Protein AF-A0A9D4HX80-F1 (afdb_monomer)

InterPro domains:
  IPR000276 G protein-coupled receptor, rhodopsin-like [PR00237] (14-38)
  IPR000276 G protein-coupled receptor, rhodopsin-like [PR00237] (47-68)

Solvent-accessible surface ar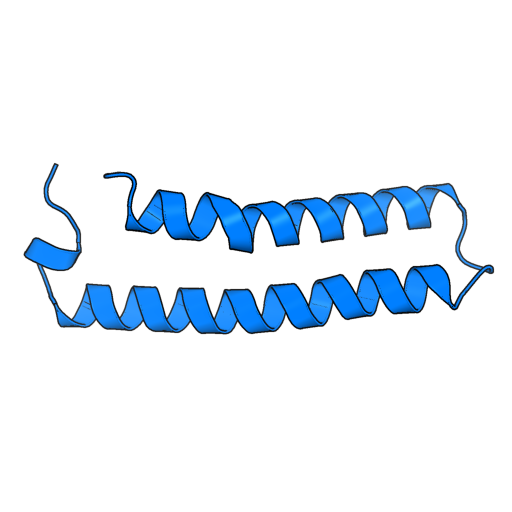ea (backbone atoms only — not comparable to full-atom values): 4186 Å² total; per-residue (Å²): 128,82,55,62,58,80,77,36,58,66,60,38,54,51,51,53,51,53,52,51,53,50,32,52,52,46,49,55,52,31,52,48,52,50,49,49,60,70,72,43,83,84,57,58,68,69,62,47,52,52,52,45,51,52,33,51,48,52,48,46,39,51,68,46,49,49,53,42,62,72,70,40,84,114

Mean predicted aligned error: 9.02 Å

pLDDT: mean 74.19, std 11.92, range [41.22, 86.5]

Radius of gyration: 16.43 Å; Cα contacts (8 Å, |Δi|>4): 40; chains: 1; bounding box: 36×17×45 Å

Foldseek 3Di:
DDAPCNVDVVVLVVLVVVLVVVLVVLLVVLVVLLVVLVVDPPPDPVVSVVSNVVSVVSNCCSVPVSVCPNVPDD

Sequence (74 aa):
MRSLFDINYNLGVIYVLIITLLSIAGIAGNSAILYVMKKEPQVKGHARLLMSNMALADLCVTGIANPMCIIGKC

Organism: Dreissena polymorpha (NCBI:txid45954)

Secondary structure (DSSP, 8-state):
---HHHH-HHHHHHHHHHHHHHHHHHHHHHHHHHHHHHH-TTS-HHHHHHHHHHHHHHHHIIIIIHHHHHHS--

Structure (mmCIF, N/CA/C/O backbone):
data_AF-A0A9D4HX80-F1
#
_entry.id   AF-A0A9D4HX80-F1
#
loop_
_atom_site.group_PDB
_atom_site.id
_atom_site.type_symbol
_atom_site.label_atom_id
_atom_site.label_alt_id
_atom_site.label_comp_id
_atom_site.label_asym_id
_atom_site.label_entity_id
_atom_site.label_seq_id
_atom_site.pdbx_PDB_ins_code
_atom_site.Cartn_x
_atom_site.Cartn_y
_atom_site.Cartn_z
_atom_site.occupancy
_atom_site.B_iso_or_equiv
_atom_site.auth_seq_id
_atom_site.auth_comp_id
_atom_site.auth_asym_id
_atom_site.auth_atom_id
_atom_site.pdbx_PDB_model_num
ATOM 1 N N . MET A 1 1 ? 8.088 9.908 -24.827 1.00 43.53 1 MET A N 1
ATOM 2 C CA . MET A 1 1 ? 7.783 9.244 -23.544 1.00 43.53 1 MET A CA 1
ATOM 3 C C . MET A 1 1 ? 8.535 7.914 -23.509 1.00 43.53 1 MET A C 1
ATOM 5 O O . MET A 1 1 ? 8.052 6.933 -24.063 1.00 43.53 1 MET A O 1
ATOM 9 N N . ARG A 1 2 ? 9.790 7.914 -23.027 1.00 43.47 2 ARG A N 1
ATOM 10 C CA . ARG A 1 2 ? 10.623 6.698 -22.922 1.00 43.47 2 ARG A CA 1
ATOM 11 C C . ARG A 1 2 ? 10.308 6.033 -21.589 1.00 43.47 2 ARG A C 1
ATOM 13 O O . ARG A 1 2 ? 10.500 6.657 -20.552 1.00 43.47 2 ARG A O 1
ATOM 20 N N . SER A 1 3 ? 9.816 4.800 -21.625 1.00 47.25 3 SER A N 1
ATOM 21 C CA . SER A 1 3 ? 9.597 4.002 -20.421 1.00 47.25 3 SER A CA 1
ATOM 22 C C . SER A 1 3 ? 10.927 3.812 -19.675 1.00 47.25 3 SER A C 1
ATOM 24 O O . SER A 1 3 ? 11.960 3.603 -20.303 1.00 47.25 3 SER A O 1
ATOM 26 N N . LEU A 1 4 ? 10.914 3.848 -18.339 1.00 53.81 4 LEU A N 1
ATOM 27 C CA . LEU A 1 4 ? 12.083 3.569 -17.479 1.00 53.81 4 LEU A CA 1
ATOM 28 C C . LEU A 1 4 ? 12.759 2.221 -17.809 1.00 53.81 4 LEU A C 1
ATOM 30 O O . LEU A 1 4 ? 13.969 2.070 -17.657 1.00 53.81 4 LEU A O 1
ATOM 34 N N . PHE A 1 5 ? 11.970 1.282 -18.336 1.00 54.06 5 PHE A N 1
ATOM 35 C CA . PHE A 1 5 ? 12.398 -0.022 -18.839 1.00 54.06 5 PHE A CA 1
ATOM 36 C C . PHE A 1 5 ? 13.354 0.058 -20.046 1.00 54.06 5 PHE A C 1
ATOM 38 O O . PHE A 1 5 ? 14.226 -0.791 -20.189 1.00 54.06 5 PHE A O 1
ATOM 45 N N . ASP A 1 6 ? 13.212 1.093 -20.879 1.00 53.44 6 ASP A N 1
ATOM 46 C CA . ASP A 1 6 ? 13.995 1.323 -22.104 1.00 53.44 6 ASP A CA 1
ATOM 47 C C . ASP A 1 6 ? 15.342 2.018 -21.820 1.00 53.44 6 ASP A C 1
ATOM 49 O O . ASP A 1 6 ? 16.265 1.949 -22.625 1.00 53.44 6 ASP A O 1
ATOM 53 N N . ILE A 1 7 ? 15.465 2.708 -20.677 1.00 62.84 7 ILE A N 1
ATOM 54 C CA . ILE A 1 7 ? 16.668 3.482 -20.321 1.00 62.84 7 ILE A CA 1
ATOM 55 C C . ILE A 1 7 ? 17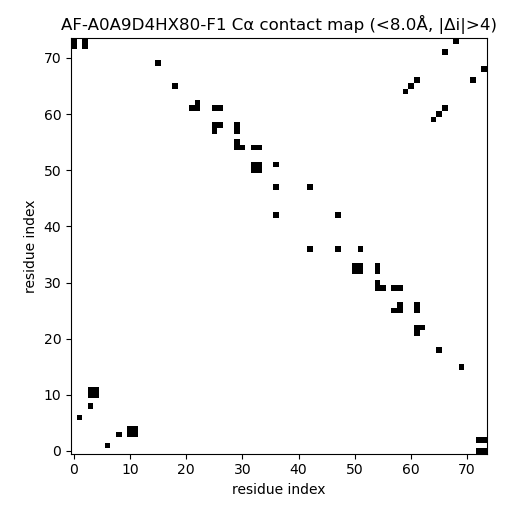.652 2.623 -19.517 1.00 62.84 7 ILE A C 1
ATOM 57 O O . ILE A 1 7 ? 18.852 2.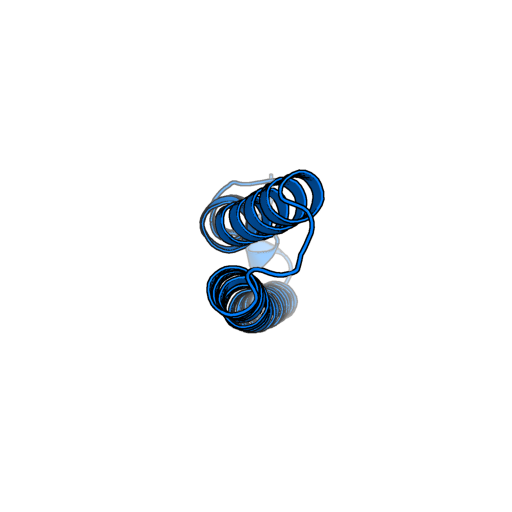685 -19.765 1.00 62.84 7 ILE A O 1
ATOM 61 N N . ASN A 1 8 ? 17.163 1.829 -18.555 1.00 66.19 8 ASN A N 1
ATOM 62 C CA . ASN A 1 8 ? 17.990 0.957 -17.717 1.00 66.19 8 ASN A CA 1
ATOM 63 C C . ASN A 1 8 ? 17.164 -0.223 -17.182 1.00 66.19 8 ASN A C 1
ATOM 65 O O . ASN A 1 8 ? 16.404 -0.070 -16.222 1.00 66.19 8 ASN A O 1
ATOM 69 N N . TYR A 1 9 ? 17.371 -1.417 -17.743 1.00 72.88 9 TYR A N 1
ATOM 70 C CA . TYR A 1 9 ? 16.687 -2.647 -17.317 1.00 72.88 9 TYR A CA 1
ATOM 71 C C . TYR A 1 9 ? 16.806 -2.898 -15.799 1.00 72.88 9 TYR A C 1
ATOM 73 O O . TYR A 1 9 ? 15.828 -3.265 -15.152 1.00 72.88 9 TYR A O 1
ATOM 81 N N . ASN A 1 10 ? 17.974 -2.616 -15.208 1.00 75.62 10 ASN A N 1
ATOM 82 C CA . ASN A 1 10 ? 18.217 -2.792 -13.774 1.00 75.62 10 ASN A CA 1
ATOM 83 C C . ASN A 1 10 ? 17.327 -1.891 -12.907 1.00 75.62 10 ASN A C 1
ATOM 85 O O . ASN A 1 10 ? 16.799 -2.344 -11.895 1.00 75.62 10 ASN A O 1
ATOM 89 N N . LEU A 1 11 ? 17.117 -0.631 -13.303 1.00 76.06 11 LEU A N 1
ATOM 90 C CA . LEU A 1 11 ? 16.264 0.294 -12.549 1.00 76.06 11 LEU A CA 1
ATOM 91 C C . LEU A 1 11 ? 14.792 -0.124 -12.616 1.00 76.06 11 LEU A C 1
ATOM 93 O O . LEU A 1 11 ? 14.094 -0.047 -11.608 1.00 76.06 11 LEU A O 1
ATOM 97 N N . GLY A 1 12 ? 14.337 -0.619 -13.772 1.00 74.44 12 GLY A N 1
ATOM 98 C CA . GLY A 1 12 ? 12.985 -1.161 -13.927 1.00 74.44 12 GLY A CA 1
ATOM 99 C C . GLY A 1 12 ? 12.733 -2.371 -13.023 1.00 74.44 12 GLY A C 1
ATOM 100 O O . GLY A 1 12 ? 11.715 -2.423 -12.335 1.00 74.44 12 GLY A O 1
ATOM 101 N N . VAL A 1 13 ? 13.684 -3.309 -12.963 1.00 79.12 13 VAL A N 1
ATOM 102 C CA . VAL A 1 13 ? 13.588 -4.498 -12.097 1.00 79.12 13 VAL A CA 1
ATOM 103 C C . VAL A 1 13 ? 13.579 -4.115 -10.615 1.00 79.12 13 VAL A C 1
ATOM 105 O O . VAL A 1 13 ? 12.737 -4.610 -9.864 1.00 79.12 13 VAL A O 1
ATOM 108 N N . ILE A 1 14 ? 14.458 -3.200 -10.192 1.00 81.44 14 ILE A N 1
ATOM 109 C CA . ILE A 1 14 ? 14.502 -2.709 -8.804 1.00 81.44 14 ILE A CA 1
ATOM 110 C C . ILE A 1 14 ? 13.183 -2.021 -8.432 1.00 81.44 14 ILE A C 1
ATOM 112 O O . ILE A 1 14 ? 12.642 -2.271 -7.356 1.00 81.44 14 ILE A O 1
ATOM 116 N N . TYR A 1 15 ? 12.632 -1.199 -9.327 1.00 79.38 15 TYR A N 1
ATOM 117 C CA . TYR A 1 15 ? 11.364 -0.512 -9.092 1.00 79.38 15 TYR A CA 1
ATOM 118 C C . TYR A 1 15 ? 10.204 -1.498 -8.899 1.00 79.38 15 TYR A C 1
ATOM 120 O O . TYR A 1 15 ? 9.472 -1.400 -7.914 1.00 79.38 15 TYR A O 1
ATOM 128 N N . VAL A 1 16 ? 10.077 -2.499 -9.778 1.00 80.06 16 VAL A N 1
ATOM 129 C CA . VAL A 1 16 ? 9.043 -3.543 -9.665 1.00 80.06 16 VAL A CA 1
ATOM 130 C C . VAL A 1 16 ? 9.196 -4.342 -8.369 1.00 80.06 16 VAL A C 1
ATOM 132 O O . VAL A 1 16 ? 8.197 -4.613 -7.700 1.00 80.06 16 VAL A O 1
ATOM 135 N N . LEU A 1 17 ? 10.426 -4.676 -7.969 1.00 83.19 17 LEU A N 1
ATOM 136 C CA . LEU A 1 17 ? 10.700 -5.368 -6.706 1.00 83.19 17 LEU A CA 1
ATOM 137 C C . LEU A 1 17 ? 10.238 -4.557 -5.491 1.00 83.19 17 LEU A C 1
ATOM 139 O O . LEU A 1 17 ? 9.513 -5.084 -4.646 1.00 83.19 17 LEU A O 1
ATOM 143 N N . ILE A 1 18 ? 10.611 -3.276 -5.421 1.00 83.38 18 ILE A N 1
ATOM 144 C CA . ILE A 1 18 ? 10.226 -2.384 -4.317 1.00 83.38 18 ILE A CA 1
ATOM 145 C C . ILE A 1 18 ? 8.703 -2.264 -4.242 1.00 83.38 18 ILE A C 1
ATOM 147 O O . ILE A 1 18 ? 8.127 -2.452 -3.174 1.00 83.38 18 ILE A O 1
ATOM 151 N N . ILE A 1 19 ? 8.050 -2.014 -5.377 1.00 81.75 19 ILE A N 1
ATOM 152 C CA . ILE A 1 19 ? 6.591 -1.891 -5.486 1.00 81.75 19 ILE A CA 1
ATOM 153 C C . ILE A 1 19 ? 5.888 -3.178 -5.041 1.00 81.75 19 ILE A C 1
ATOM 155 O O . ILE A 1 19 ? 4.898 -3.113 -4.311 1.00 81.75 19 ILE A O 1
ATOM 159 N N . THR A 1 20 ? 6.407 -4.345 -5.421 1.00 82.06 20 THR A N 1
ATOM 160 C CA . THR A 1 20 ? 5.832 -5.639 -5.028 1.00 82.06 20 THR A CA 1
ATOM 161 C C . THR A 1 20 ? 5.942 -5.858 -3.518 1.00 82.06 20 THR A C 1
ATOM 163 O O . THR A 1 20 ? 4.955 -6.220 -2.877 1.00 82.06 20 THR A O 1
ATOM 166 N N . LEU A 1 21 ? 7.105 -5.576 -2.921 1.00 84.12 21 LEU A N 1
ATOM 167 C CA . LEU A 1 21 ? 7.310 -5.679 -1.470 1.00 84.12 21 LEU A CA 1
ATOM 168 C C . LEU A 1 21 ? 6.407 -4.713 -0.695 1.00 84.12 21 LEU A C 1
ATOM 170 O O . LEU A 1 21 ? 5.769 -5.113 0.281 1.00 84.12 21 LEU A O 1
ATOM 174 N N . LEU A 1 22 ? 6.304 -3.465 -1.161 1.00 81.62 22 LEU A N 1
ATOM 175 C CA . LEU A 1 22 ? 5.415 -2.462 -0.575 1.00 81.62 22 LEU A CA 1
ATOM 176 C C . LEU A 1 22 ? 3.947 -2.879 -0.698 1.00 81.62 22 LEU A C 1
ATOM 178 O O . LEU A 1 22 ? 3.174 -2.668 0.230 1.00 81.62 22 LEU A O 1
ATOM 182 N N . SER A 1 23 ? 3.573 -3.520 -1.807 1.00 80.06 23 SER A N 1
ATOM 183 C CA . SER A 1 23 ? 2.224 -4.044 -2.012 1.00 80.06 23 SER A CA 1
ATOM 184 C C . SER A 1 23 ? 1.893 -5.172 -1.042 1.00 80.06 23 SER A C 1
ATOM 186 O O . SER A 1 23 ? 0.806 -5.177 -0.474 1.00 80.06 23 SER A O 1
ATOM 188 N N . ILE A 1 24 ? 2.816 -6.108 -0.809 1.00 83.88 24 ILE A N 1
ATOM 189 C CA . ILE A 1 24 ? 2.615 -7.202 0.154 1.00 83.88 24 ILE A CA 1
ATOM 190 C C . ILE A 1 24 ? 2.476 -6.634 1.570 1.00 83.88 24 ILE A C 1
ATOM 192 O O . ILE A 1 24 ? 1.544 -6.996 2.291 1.00 83.88 24 ILE A O 1
ATOM 196 N N . ALA A 1 25 ? 3.362 -5.709 1.951 1.00 85.69 25 ALA A N 1
ATOM 197 C CA . ALA A 1 25 ? 3.311 -5.044 3.250 1.00 85.69 25 ALA A CA 1
ATOM 198 C C . ALA A 1 25 ? 2.027 -4.214 3.422 1.00 85.69 25 ALA A C 1
ATOM 200 O O . ALA A 1 25 ? 1.397 -4.275 4.475 1.00 85.69 25 ALA A O 1
ATOM 201 N N . GLY A 1 26 ? 1.602 -3.499 2.377 1.00 81.75 26 GLY A N 1
ATOM 202 C CA . GLY A 1 26 ? 0.363 -2.727 2.351 1.00 81.75 26 GLY A CA 1
ATOM 203 C C . GLY A 1 26 ? -0.871 -3.614 2.483 1.00 81.75 26 GLY A C 1
ATOM 204 O O . GLY A 1 26 ? -1.732 -3.336 3.311 1.00 81.75 26 GLY A O 1
ATOM 205 N N . ILE A 1 27 ? -0.952 -4.723 1.747 1.00 83.06 27 ILE A N 1
ATOM 206 C CA . ILE A 1 27 ? -2.081 -5.658 1.846 1.00 83.06 27 ILE A CA 1
ATOM 207 C C . ILE A 1 27 ? -2.125 -6.305 3.236 1.00 83.06 27 ILE A C 1
ATOM 209 O O . ILE A 1 27 ? -3.185 -6.338 3.864 1.00 83.06 27 ILE A O 1
ATOM 213 N N . ALA A 1 28 ? -0.989 -6.780 3.753 1.00 86.50 28 ALA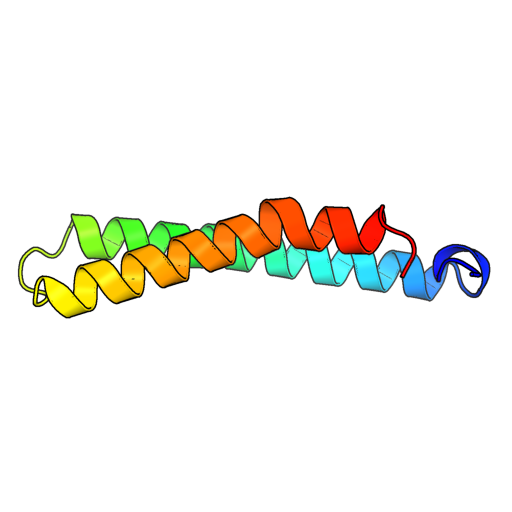 A N 1
ATOM 214 C CA . ALA A 1 28 ? -0.914 -7.405 5.073 1.00 86.50 28 ALA A CA 1
ATOM 215 C C . ALA A 1 28 ? -1.232 -6.412 6.208 1.00 86.50 28 ALA A C 1
ATOM 217 O O . ALA A 1 28 ? -2.026 -6.719 7.095 1.00 86.50 28 ALA A O 1
ATOM 218 N N . GLY A 1 29 ? -0.670 -5.201 6.161 1.00 83.88 29 GLY A N 1
ATOM 219 C CA . GLY A 1 29 ? -0.894 -4.162 7.167 1.00 83.88 29 GLY A CA 1
ATOM 220 C C . GLY A 1 29 ? -2.333 -3.647 7.168 1.00 83.88 29 GLY A C 1
ATOM 221 O O . GLY A 1 29 ? -2.980 -3.614 8.214 1.00 83.88 29 GLY A O 1
ATOM 222 N N . ASN A 1 30 ? -2.879 -3.322 5.995 1.00 84.88 30 ASN A N 1
ATOM 223 C CA . ASN A 1 30 ? -4.236 -2.783 5.884 1.00 84.88 30 ASN A CA 1
ATOM 224 C C . ASN A 1 30 ? -5.317 -3.835 6.170 1.00 84.88 30 ASN A C 1
ATOM 226 O O . ASN A 1 30 ? -6.336 -3.516 6.790 1.00 84.88 30 ASN A O 1
ATOM 230 N N . SER A 1 31 ? -5.086 -5.106 5.817 1.00 83.19 31 SER A N 1
ATOM 231 C CA . SER A 1 31 ? -5.977 -6.206 6.220 1.00 83.19 31 SER A CA 1
ATOM 232 C C . SER A 1 31 ? -5.931 -6.472 7.728 1.00 83.19 31 SER A C 1
ATOM 234 O O . SER A 1 31 ? -6.982 -6.696 8.331 1.00 83.19 31 SER A O 1
ATOM 236 N N . ALA A 1 32 ? -4.758 -6.369 8.364 1.00 85.25 32 ALA A N 1
ATOM 237 C CA . ALA A 1 32 ? -4.629 -6.467 9.816 1.00 85.25 32 ALA A CA 1
ATOM 238 C C . ALA A 1 32 ? -5.374 -5.329 10.534 1.00 85.25 32 ALA A C 1
ATOM 240 O O . ALA A 1 32 ? -6.080 -5.590 11.508 1.00 85.25 32 ALA A O 1
ATOM 241 N N . ILE A 1 33 ? -5.296 -4.092 10.029 1.00 85.62 33 ILE A N 1
ATOM 242 C CA . ILE A 1 33 ? -6.046 -2.945 10.573 1.00 85.62 33 ILE A CA 1
ATOM 243 C C . ILE A 1 33 ? -7.554 -3.193 10.472 1.00 85.62 33 ILE A C 1
ATOM 245 O O . ILE A 1 33 ? -8.261 -3.056 11.470 1.00 85.62 33 ILE A O 1
ATOM 249 N N . LEU A 1 34 ? -8.052 -3.624 9.308 1.00 81.75 34 LEU A N 1
ATOM 250 C CA . LEU A 1 34 ? -9.463 -3.989 9.122 1.00 81.75 34 LEU A CA 1
ATOM 251 C C . LEU A 1 34 ? -9.898 -5.117 10.069 1.00 81.75 34 LEU A C 1
ATOM 253 O O . LEU A 1 34 ? -10.986 -5.060 10.645 1.00 81.75 34 LEU A O 1
ATOM 257 N N . TYR A 1 35 ? -9.045 -6.123 10.269 1.00 84.44 35 TYR A N 1
ATOM 258 C CA . TYR A 1 35 ? -9.314 -7.238 11.172 1.00 84.44 35 TYR A CA 1
ATOM 259 C C . TYR A 1 35 ? -9.386 -6.795 12.639 1.00 84.44 35 TYR A C 1
ATOM 261 O O . TYR A 1 35 ? -10.344 -7.132 13.338 1.00 84.44 35 TYR A O 1
ATOM 269 N N . VAL A 1 36 ? -8.421 -5.995 13.101 1.00 84.56 36 VAL A N 1
ATOM 270 C CA . VAL A 1 36 ? -8.399 -5.445 14.465 1.00 84.56 36 VAL A CA 1
ATOM 271 C C . VAL A 1 36 ? -9.593 -4.518 14.691 1.00 84.56 36 VAL A C 1
ATOM 273 O O 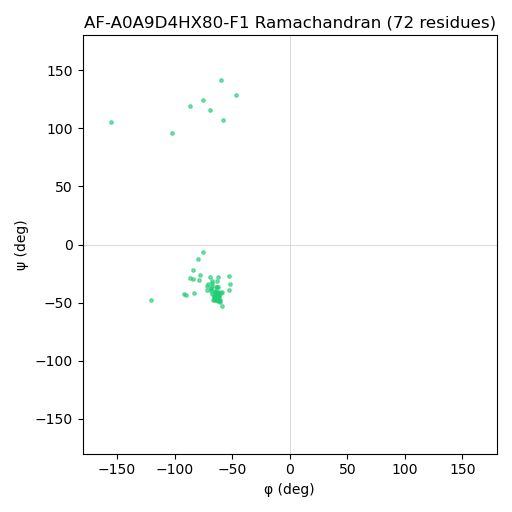. VAL A 1 36 ? -10.294 -4.669 15.687 1.00 84.56 36 VAL A O 1
ATOM 276 N N . MET A 1 37 ? -9.911 -3.643 13.734 1.00 79.00 37 MET A N 1
ATOM 277 C CA . MET A 1 37 ? -11.087 -2.762 13.787 1.00 79.00 37 MET A CA 1
ATOM 278 C C . MET A 1 37 ? -12.419 -3.525 13.825 1.00 79.00 37 MET A C 1
ATOM 280 O O . MET A 1 37 ? -13.405 -3.019 14.363 1.00 79.00 37 MET A O 1
ATOM 284 N N . LYS A 1 38 ? -12.471 -4.737 13.258 1.00 75.94 38 LYS A N 1
ATOM 285 C CA . LYS A 1 38 ? -13.642 -5.622 13.340 1.00 75.94 38 LYS A CA 1
ATOM 286 C C . LYS A 1 38 ? -13.720 -6.356 14.684 1.00 75.94 38 LYS A C 1
ATOM 288 O O . LYS A 1 38 ? -14.820 -6.667 15.132 1.00 75.94 38 LYS A O 1
ATOM 293 N N . LYS A 1 39 ? -12.572 -6.643 15.306 1.00 80.00 39 LYS A N 1
ATOM 294 C CA . LYS A 1 39 ? -12.462 -7.411 16.556 1.00 80.00 39 LYS A CA 1
ATOM 295 C C . LYS A 1 39 ? -12.602 -6.549 17.816 1.00 80.00 39 LYS A C 1
ATOM 297 O O . LYS A 1 39 ? -13.078 -7.053 18.826 1.00 80.00 39 LYS A O 1
ATOM 302 N N . GLU A 1 40 ? -12.228 -5.273 17.750 1.00 73.62 40 GLU A N 1
ATOM 303 C CA . GLU A 1 40 ? -12.276 -4.311 18.858 1.00 73.62 40 GLU A CA 1
ATOM 304 C C . GLU A 1 40 ? -13.487 -3.360 18.727 1.00 73.62 40 GLU A C 1
ATOM 306 O O . GLU A 1 40 ? -13.412 -2.336 18.042 1.00 73.62 40 GLU A O 1
ATOM 311 N N . PRO A 1 41 ? -14.627 -3.645 19.386 1.00 65.00 41 PRO A N 1
ATOM 312 C CA . PRO A 1 41 ? -15.807 -2.778 19.353 1.00 65.00 41 PRO A CA 1
ATOM 313 C C . PRO A 1 41 ? -15.669 -1.509 20.214 1.00 65.00 41 PRO A C 1
ATOM 315 O O . PRO A 1 41 ? -16.549 -0.653 20.163 1.00 65.00 41 PRO A O 1
ATOM 318 N N . GLN A 1 42 ? -14.594 -1.369 21.001 1.00 67.81 42 GLN A N 1
ATOM 319 C CA . GLN A 1 42 ? -14.379 -0.223 21.899 1.00 67.81 42 GLN A CA 1
ATOM 320 C C . GLN A 1 42 ? -13.848 1.033 21.189 1.00 67.81 42 GLN A C 1
ATOM 322 O O . GLN A 1 42 ? -13.851 2.127 21.759 1.00 67.81 42 GLN A O 1
ATOM 327 N N . VAL A 1 43 ? -13.407 0.910 19.936 1.00 66.75 43 VAL A N 1
ATOM 328 C CA . VAL A 1 43 ? -12.891 2.042 19.161 1.00 66.75 43 VAL A CA 1
ATOM 329 C C . VAL A 1 43 ? -14.061 2.912 18.695 1.00 66.75 43 VAL A C 1
ATOM 331 O O . VAL A 1 43 ? -14.981 2.434 18.030 1.00 66.75 43 VAL A O 1
ATOM 334 N N . LYS A 1 44 ? -14.032 4.211 19.033 1.00 71.31 44 LYS A N 1
ATOM 335 C CA . LYS A 1 44 ? -15.068 5.194 18.662 1.00 71.31 44 LYS A CA 1
ATOM 336 C C . LYS A 1 44 ? -15.437 5.066 17.176 1.00 71.31 44 LYS A C 1
ATOM 338 O O . LYS A 1 44 ? -14.561 5.131 16.314 1.00 71.31 44 LYS A O 1
ATOM 343 N N . GLY A 1 45 ? -16.734 4.956 16.873 1.00 71.25 45 GLY A N 1
ATOM 344 C CA . GLY A 1 45 ? -17.239 4.655 15.523 1.00 71.25 45 GLY A CA 1
ATOM 345 C C . GLY A 1 45 ? -16.705 5.565 14.405 1.00 71.25 45 GLY A C 1
ATOM 346 O O . GLY A 1 45 ? -16.449 5.083 13.305 1.00 71.25 45 GLY A O 1
ATOM 347 N N . HIS A 1 46 ? -16.449 6.846 14.695 1.00 76.44 46 HIS A N 1
ATOM 348 C CA . HIS A 1 46 ? -15.845 7.788 13.741 1.00 76.44 46 HIS A CA 1
ATOM 349 C C . HIS A 1 46 ? -14.383 7.460 13.402 1.00 76.44 46 HIS A C 1
ATOM 351 O O . HIS A 1 46 ? -14.006 7.490 12.233 1.00 76.44 46 HIS A O 1
ATOM 357 N N . ALA A 1 4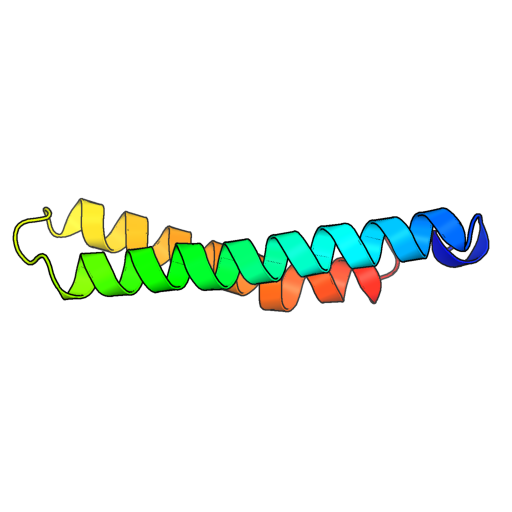7 ? -13.567 7.100 14.398 1.00 78.56 47 ALA A N 1
ATOM 358 C CA . ALA A 1 47 ? -12.170 6.719 14.183 1.00 78.56 47 ALA A CA 1
ATOM 359 C C . ALA A 1 47 ? -12.072 5.395 13.409 1.00 78.56 47 ALA A C 1
ATOM 361 O O . ALA A 1 47 ? -11.227 5.255 12.528 1.00 78.56 47 ALA A O 1
ATOM 362 N N . ARG A 1 48 ? -12.998 4.461 13.670 1.00 75.62 48 ARG A N 1
ATOM 363 C CA . ARG A 1 48 ? -13.097 3.193 12.937 1.00 75.62 48 ARG A CA 1
ATOM 364 C C . ARG A 1 48 ? -13.407 3.399 11.453 1.00 75.62 48 ARG A C 1
ATOM 366 O O . ARG A 1 48 ? -12.778 2.770 10.609 1.00 75.62 48 ARG A O 1
ATOM 373 N N . LEU A 1 49 ? -14.363 4.274 11.132 1.00 79.81 49 LEU A N 1
ATOM 374 C CA . LEU A 1 49 ? -14.705 4.600 9.743 1.00 79.81 49 LEU A CA 1
ATOM 375 C C . LEU A 1 49 ? -13.528 5.261 9.020 1.00 79.81 49 LEU A C 1
ATOM 377 O O . LEU A 1 49 ? -13.223 4.874 7.898 1.00 79.81 49 LEU A O 1
ATOM 381 N N . LEU A 1 50 ? -12.830 6.192 9.678 1.00 83.88 50 LEU A N 1
ATOM 382 C CA . LEU A 1 50 ? -11.658 6.856 9.106 1.00 83.88 50 LEU A CA 1
ATOM 383 C C . LEU A 1 50 ? -10.519 5.862 8.819 1.00 83.88 50 LEU A C 1
ATOM 385 O O . LEU A 1 50 ? -10.007 5.833 7.703 1.00 83.88 50 LEU A O 1
ATOM 389 N N . MET A 1 51 ? -10.168 5.006 9.788 1.00 84.00 51 MET A N 1
ATOM 390 C CA . MET A 1 51 ? -9.121 3.987 9.618 1.00 84.00 51 MET A CA 1
ATOM 391 C C . MET A 1 51 ? -9.491 2.955 8.554 1.00 84.00 51 MET A C 1
ATOM 393 O O . MET A 1 51 ? -8.651 2.588 7.739 1.00 84.00 51 MET A O 1
ATOM 397 N N . SER A 1 52 ? -10.750 2.511 8.523 1.00 81.38 52 SER A N 1
ATOM 398 C CA . SER A 1 52 ? -11.220 1.580 7.497 1.00 81.38 52 SER A CA 1
ATOM 399 C C . SER A 1 52 ? -11.156 2.195 6.101 1.00 81.38 52 SER A C 1
ATOM 401 O O . SER A 1 52 ? -10.784 1.502 5.161 1.00 81.38 52 SER A O 1
ATOM 403 N N . ASN A 1 53 ? -11.516 3.472 5.950 1.00 85.38 53 ASN A N 1
ATOM 404 C CA . ASN A 1 53 ? -11.505 4.146 4.654 1.00 85.38 53 ASN A CA 1
ATOM 405 C C . ASN A 1 53 ? -10.071 4.427 4.176 1.00 85.38 53 ASN A C 1
ATOM 407 O O . ASN A 1 53 ? -9.784 4.296 2.990 1.00 85.38 53 ASN A O 1
ATOM 411 N N . MET A 1 54 ? -9.160 4.742 5.104 1.00 86.12 54 MET A N 1
ATOM 412 C CA . MET A 1 54 ? -7.726 4.876 4.829 1.00 86.12 54 MET A CA 1
ATOM 413 C C . MET A 1 54 ? -7.115 3.539 4.382 1.00 86.12 54 MET A C 1
ATOM 415 O O . MET A 1 54 ? -6.489 3.480 3.329 1.00 86.12 54 MET A O 1
ATOM 419 N N . ALA A 1 55 ? -7.404 2.447 5.099 1.00 85.81 55 ALA A N 1
ATOM 420 C CA . ALA A 1 55 ? -6.950 1.105 4.731 1.00 85.81 55 ALA A CA 1
ATOM 421 C C . ALA A 1 55 ? -7.502 0.646 3.368 1.00 85.81 55 ALA A C 1
ATOM 423 O O . ALA A 1 55 ? -6.806 -0.019 2.600 1.00 85.81 55 ALA A O 1
ATOM 424 N N . LEU A 1 56 ? -8.748 1.012 3.043 1.00 84.00 56 LEU A N 1
ATOM 425 C CA . LEU A 1 56 ? -9.349 0.730 1.738 1.00 84.00 56 LEU A CA 1
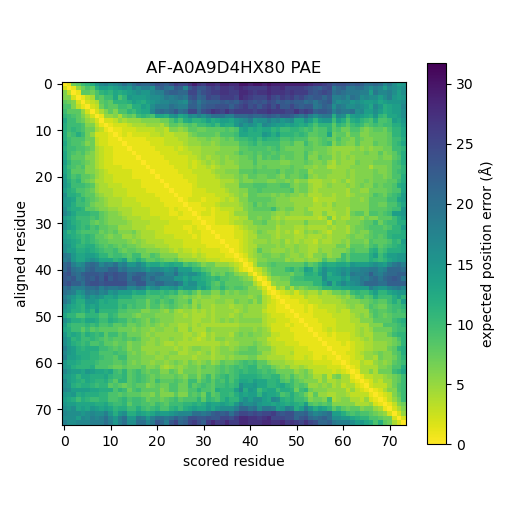ATOM 426 C C . LEU A 1 56 ? -8.675 1.534 0.616 1.00 84.00 56 LEU A C 1
ATOM 428 O O . LEU A 1 56 ? -8.442 1.002 -0.468 1.00 84.00 56 LEU A O 1
ATOM 432 N N . ALA A 1 57 ? -8.344 2.802 0.879 1.00 86.44 57 ALA A N 1
ATOM 433 C CA . ALA A 1 57 ? -7.617 3.644 -0.063 1.00 86.44 57 ALA A CA 1
ATOM 434 C C . ALA A 1 57 ? -6.223 3.072 -0.359 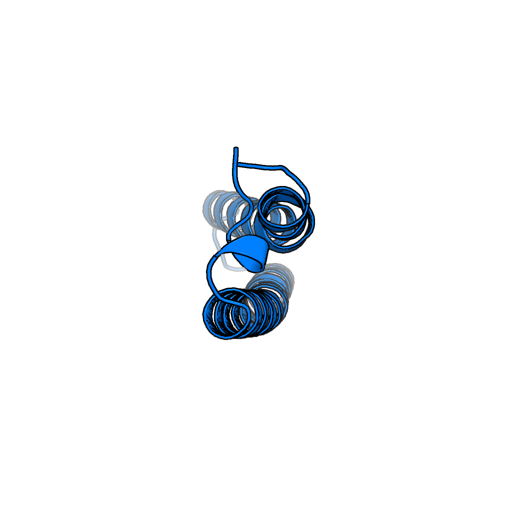1.00 86.44 57 ALA A C 1
ATOM 436 O O . ALA A 1 57 ? -5.860 2.962 -1.528 1.00 86.44 57 ALA A O 1
ATOM 437 N N . ASP A 1 58 ? -5.488 2.618 0.658 1.00 84.12 58 ASP A N 1
ATOM 438 C CA . ASP A 1 58 ? -4.174 1.997 0.464 1.00 84.12 58 ASP A CA 1
ATOM 439 C C . ASP A 1 58 ? -4.248 0.685 -0.336 1.00 84.12 58 ASP A C 1
ATOM 441 O O . ASP A 1 58 ? -3.387 0.432 -1.184 1.00 84.12 58 ASP A O 1
ATOM 445 N N . LEU A 1 59 ? -5.297 -0.127 -0.140 1.00 78.69 59 LEU A N 1
ATOM 446 C CA . LEU A 1 59 ? -5.554 -1.321 -0.960 1.00 78.69 59 LEU A CA 1
ATOM 447 C C . LEU A 1 59 ? -5.865 -0.963 -2.422 1.00 78.69 59 LEU A C 1
ATOM 449 O O . LEU A 1 59 ? -5.375 -1.625 -3.336 1.00 78.69 59 LEU A O 1
ATOM 453 N N . CYS A 1 60 ? -6.633 0.102 -2.663 1.00 80.69 60 CYS A N 1
ATOM 454 C CA . CYS A 1 60 ? -6.874 0.612 -4.015 1.00 80.69 60 CYS A CA 1
ATOM 455 C C . CYS A 1 60 ? -5.593 1.147 -4.666 1.00 80.69 60 CYS A C 1
ATOM 457 O O . CYS A 1 60 ? -5.356 0.899 -5.847 1.00 80.69 60 CYS A O 1
ATOM 459 N N . VAL A 1 61 ? -4.740 1.851 -3.921 1.00 79.12 61 VAL A N 1
ATOM 460 C CA . VAL A 1 61 ? -3.463 2.368 -4.436 1.00 79.12 61 VAL A CA 1
ATOM 461 C C . VAL A 1 61 ? -2.525 1.215 -4.800 1.00 79.12 61 VAL A C 1
ATOM 463 O O . VAL A 1 61 ? -2.008 1.170 -5.917 1.00 79.12 61 VAL A O 1
ATOM 466 N N . THR A 1 62 ? -2.361 0.233 -3.914 1.00 78.56 62 THR A N 1
ATOM 467 C CA . THR A 1 62 ? -1.511 -0.938 -4.195 1.00 78.56 62 THR A CA 1
ATOM 468 C C . THR A 1 62 ? -2.075 -1.837 -5.298 1.00 78.56 62 THR A C 1
ATOM 470 O O . THR A 1 62 ? -1.300 -2.383 -6.081 1.00 78.56 62 THR A O 1
ATOM 473 N N . GLY A 1 63 ? -3.400 -1.953 -5.419 1.00 71.38 63 GLY A N 1
ATOM 474 C CA . GLY A 1 63 ? -4.051 -2.780 -6.438 1.00 71.38 63 GLY A CA 1
ATOM 475 C C . GLY A 1 63 ? -4.230 -2.121 -7.810 1.00 71.38 63 GLY A C 1
ATOM 476 O O . GLY A 1 63 ? -4.245 -2.828 -8.812 1.00 71.38 63 GLY A O 1
ATOM 477 N N . ILE A 1 64 ? -4.378 -0.793 -7.878 1.00 71.50 64 ILE A N 1
ATOM 478 C CA . ILE A 1 64 ? -4.743 -0.069 -9.112 1.00 71.50 64 ILE A CA 1
ATOM 479 C C . ILE A 1 64 ? -3.670 0.949 -9.497 1.00 71.50 64 ILE A C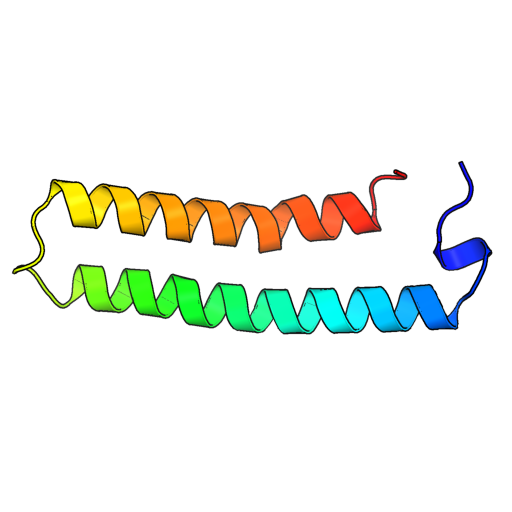 1
ATOM 481 O O . ILE A 1 64 ? -3.233 0.968 -10.646 1.00 71.50 64 ILE A O 1
ATOM 485 N N . ALA A 1 65 ? -3.198 1.773 -8.559 1.00 69.69 65 ALA A N 1
ATOM 486 C CA . ALA A 1 65 ? -2.235 2.826 -8.880 1.00 69.69 65 ALA A CA 1
ATOM 487 C C . ALA A 1 65 ? -0.836 2.263 -9.186 1.00 69.69 65 ALA A C 1
ATOM 489 O O . ALA A 1 65 ? -0.204 2.717 -10.136 1.00 69.69 65 ALA A O 1
ATOM 490 N N . ASN A 1 66 ? -0.378 1.233 -8.465 1.00 68.62 66 ASN A N 1
ATOM 491 C CA . ASN A 1 66 ? 0.889 0.553 -8.772 1.00 68.62 66 ASN A CA 1
ATOM 492 C C . ASN A 1 66 ? 0.925 -0.043 -10.192 1.00 68.62 66 ASN A C 1
ATOM 494 O O . ASN A 1 66 ? 1.850 0.282 -10.941 1.00 68.62 66 ASN A O 1
ATOM 498 N N . PRO A 1 67 ? -0.052 -0.869 -10.621 1.00 64.75 67 PRO A N 1
ATOM 499 C CA . PRO A 1 67 ? -0.056 -1.373 -11.988 1.00 64.75 67 PRO A CA 1
ATOM 500 C C . PRO A 1 67 ? -0.300 -0.260 -13.005 1.00 64.75 67 PRO A C 1
ATOM 502 O O . PRO A 1 67 ? 0.275 -0.322 -14.084 1.00 64.75 67 PRO A O 1
ATOM 505 N N . MET A 1 68 ? -1.059 0.791 -12.680 1.00 66.31 68 MET A N 1
ATOM 506 C CA . MET A 1 68 ? -1.220 1.943 -13.572 1.00 66.31 68 MET A CA 1
ATOM 507 C C . MET A 1 68 ? 0.061 2.778 -13.703 1.00 66.31 68 MET A C 1
ATOM 509 O O . MET A 1 68 ? 0.278 3.352 -14.756 1.00 66.31 68 MET A O 1
ATOM 513 N N . CYS A 1 69 ? 0.941 2.809 -12.702 1.00 64.56 69 CYS A N 1
ATOM 514 C CA . CYS A 1 69 ? 2.247 3.471 -12.793 1.00 64.56 69 CYS A CA 1
ATOM 515 C C . CYS A 1 69 ? 3.277 2.629 -13.573 1.00 64.56 69 CYS A C 1
ATOM 517 O O . CYS A 1 69 ? 4.200 3.164 -14.181 1.00 64.56 69 CYS A O 1
ATOM 519 N N . ILE A 1 70 ? 3.100 1.303 -13.591 1.00 62.00 70 ILE A N 1
ATOM 520 C CA . ILE A 1 70 ? 3.931 0.374 -14.371 1.00 62.00 70 ILE A CA 1
ATOM 521 C C . ILE A 1 70 ? 3.457 0.286 -15.834 1.00 62.00 70 ILE A C 1
ATOM 523 O O . ILE A 1 70 ? 4.278 0.250 -16.750 1.00 62.00 70 ILE A O 1
ATOM 527 N N . ILE A 1 71 ? 2.140 0.232 -16.057 1.00 61.34 71 ILE A N 1
ATOM 528 C CA . ILE A 1 71 ? 1.496 0.048 -17.371 1.00 61.34 71 ILE A CA 1
ATOM 529 C C . ILE A 1 71 ? 1.220 1.395 -18.041 1.00 61.34 71 ILE A C 1
ATOM 531 O O . ILE A 1 71 ? 1.427 1.557 -19.246 1.00 61.34 71 ILE A O 1
ATOM 535 N N . GLY A 1 72 ? 0.729 2.361 -17.269 1.00 48.47 72 GLY A N 1
ATOM 536 C CA . GLY A 1 72 ? 0.538 3.728 -17.715 1.00 48.47 72 GLY A CA 1
ATOM 537 C C . GLY A 1 72 ? 1.900 4.362 -17.904 1.00 48.47 72 GLY A C 1
ATOM 538 O O . GLY A 1 72 ? 2.685 4.509 -16.973 1.00 48.47 72 GLY A O 1
ATOM 539 N N . LYS A 1 73 ? 2.193 4.717 -19.150 1.00 47.06 73 LYS A N 1
ATOM 540 C CA . LYS A 1 73 ? 3.322 5.581 -19.458 1.00 47.06 73 LYS A CA 1
ATOM 541 C C . LYS A 1 73 ? 3.139 6.899 -18.693 1.00 47.06 73 LYS A C 1
ATOM 543 O O . LYS A 1 73 ? 2.259 7.673 -19.058 1.00 47.06 73 LYS A O 1
ATOM 548 N N . CYS A 1 74 ? 3.933 7.113 -17.642 1.00 41.22 74 CYS A N 1
ATOM 549 C CA . CYS A 1 74 ? 4.185 8.447 -17.095 1.00 41.22 74 CYS A CA 1
ATOM 550 C C . CYS A 1 74 ? 4.833 9.353 -18.141 1.00 41.22 74 CYS A C 1
ATOM 552 O O . CYS A 1 74 ? 5.623 8.845 -18.976 1.00 41.22 74 CYS A O 1
#